Protein AF-A0A8J6IFK1-F1 (afdb_monomer)

Mean predicted aligned error: 2.28 Å

Nearest PDB structures (foldseek):
  1wd6-assembly1_B  TM=5.232E-01  e=2.832E-03  Escherichia coli
  6fxd-assembly1_B-2  TM=7.404E-01  e=8.484E-02  Pseudomonas fluorescens
  4oz5-assembly1_A  TM=7.144E-01  e=2.806E-01  Bacillus spizizenii ATCC 6633 = JCM 2499
  4fvc-assembly4_D  TM=5.842E-01  e=1.404E-01  Bacillus spizizenii str. W23
  4kia-assembly1_A  TM=6.931E-01  e=1.354E+00  Listeria monocytogenes EGD-e

Sequence (94 aa):
MYALLIEVNANDSHVEQARKALPEMAVPMAKEMGAVSGVWLAPGGTDRGISMTVFNSEQEARQAASQFTVGQPMGPVEGVTARIIEVREVLAQL

Foldseek 3Di:
DKKKKWKKQAAPVQVVVCVPFCVVWVVVVLVVLAFPDKDWDHCPHHRITMIMTHHPDLVSLVVVLVVADAQDDDGDTPPMGTHDIDMGDDPDDD

Structure (mmCIF, N/CA/C/O backbone):
data_AF-A0A8J6IFK1-F1
#
_entry.id   AF-A0A8J6IFK1-F1
#
loop_
_atom_site.group_PDB
_atom_site.id
_atom_site.type_symbol
_atom_site.label_atom_id
_atom_site.label_alt_id
_atom_site.label_comp_id
_atom_site.label_asym_id
_atom_site.label_entity_id
_atom_site.label_seq_id
_atom_site.pdbx_PDB_ins_code
_atom_site.Cartn_x
_atom_site.Cartn_y
_atom_site.Cartn_z
_atom_site.occupancy
_atom_site.B_iso_or_equiv
_atom_site.auth_seq_id
_atom_site.auth_comp_id
_atom_site.auth_asym_id
_atom_site.auth_atom_id
_atom_site.pdbx_PDB_model_num
ATOM 1 N N . MET A 1 1 ? -10.235 -2.517 13.076 1.00 96.62 1 MET A N 1
ATOM 2 C CA . MET A 1 1 ? -9.286 -1.930 12.105 1.00 96.62 1 MET A CA 1
ATOM 3 C C . MET A 1 1 ? -9.441 -2.653 10.784 1.00 96.62 1 MET A C 1
ATOM 5 O O . MET A 1 1 ? -9.805 -3.825 10.788 1.00 96.62 1 MET A O 1
ATOM 9 N N . TYR A 1 2 ? -9.181 -1.972 9.674 1.00 98.69 2 TYR A N 1
ATOM 10 C CA . TYR A 1 2 ? -9.299 -2.547 8.334 1.00 98.69 2 TYR A CA 1
ATOM 11 C C . TYR A 1 2 ? -8.069 -2.205 7.505 1.00 98.69 2 TYR A C 1
ATOM 13 O O . TYR A 1 2 ? -7.527 -1.111 7.620 1.00 98.69 2 TYR A O 1
ATOM 21 N N . ALA A 1 3 ? -7.624 -3.147 6.684 1.00 98.69 3 ALA A N 1
ATOM 22 C CA . ALA A 1 3 ? -6.487 -2.994 5.800 1.00 98.69 3 ALA A CA 1
ATOM 23 C C . ALA A 1 3 ? -6.948 -2.879 4.350 1.00 98.69 3 ALA A C 1
ATOM 25 O O . ALA A 1 3 ? -7.783 -3.660 3.895 1.00 98.69 3 ALA A O 1
ATOM 26 N N . LEU A 1 4 ? -6.353 -1.941 3.624 1.00 98.69 4 LEU A N 1
ATOM 27 C CA . LEU A 1 4 ? -6.341 -1.911 2.172 1.00 98.69 4 LEU A CA 1
ATOM 28 C C . LEU A 1 4 ? -5.103 -2.668 1.691 1.00 98.69 4 LEU A C 1
ATOM 30 O O . LEU A 1 4 ? -3.974 -2.229 1.907 1.00 98.69 4 LEU A O 1
ATOM 34 N N . LEU A 1 5 ? -5.323 -3.811 1.049 1.00 98.50 5 LEU A N 1
ATOM 35 C CA . LEU A 1 5 ? -4.300 -4.602 0.380 1.00 98.50 5 LEU A CA 1
ATOM 36 C C . LEU A 1 5 ? -4.315 -4.264 -1.110 1.00 98.50 5 LEU A C 1
ATOM 38 O O . LEU A 1 5 ? -5.344 -4.410 -1.771 1.00 98.50 5 LEU A O 1
ATOM 42 N N . ILE A 1 6 ? -3.164 -3.858 -1.639 1.00 98.25 6 ILE A N 1
ATOM 43 C CA . ILE A 1 6 ? -2.974 -3.659 -3.073 1.00 98.25 6 ILE A CA 1
ATOM 44 C C . ILE A 1 6 ? -1.817 -4.520 -3.557 1.00 98.25 6 ILE A C 1
ATOM 46 O O . ILE A 1 6 ? -0.723 -4.516 -2.989 1.00 98.25 6 ILE A O 1
ATOM 50 N N . GLU A 1 7 ? -2.075 -5.240 -4.638 1.00 97.94 7 GLU A N 1
ATOM 51 C CA . GLU A 1 7 ? -1.065 -5.926 -5.426 1.00 97.94 7 GLU A CA 1
ATOM 52 C C . GLU A 1 7 ? -0.827 -5.173 -6.729 1.00 97.94 7 GLU A C 1
ATOM 54 O O . GLU A 1 7 ? -1.784 -4.743 -7.374 1.00 97.94 7 GLU A O 1
ATOM 59 N N . VAL A 1 8 ? 0.430 -5.082 -7.155 1.00 97.62 8 VAL A N 1
ATOM 60 C CA . VAL A 1 8 ? 0.823 -4.462 -8.423 1.00 97.62 8 VAL A CA 1
ATOM 61 C C . VAL A 1 8 ? 1.733 -5.366 -9.257 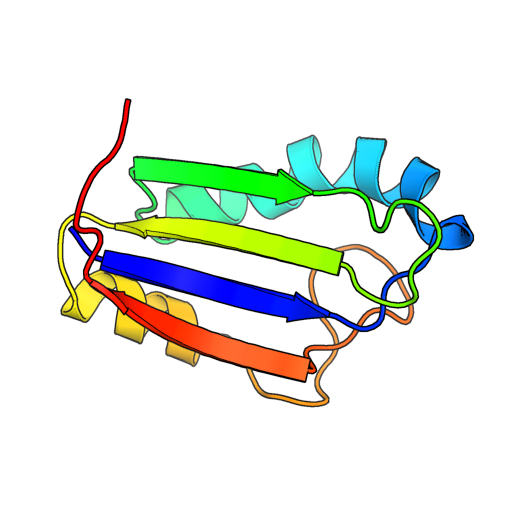1.00 97.62 8 VAL A C 1
ATOM 63 O O . VAL A 1 8 ? 2.401 -6.256 -8.726 1.00 97.62 8 VAL A O 1
ATOM 66 N N . ASN A 1 9 ? 1.803 -5.119 -10.567 1.00 97.31 9 ASN A N 1
ATOM 67 C CA . ASN A 1 9 ? 2.758 -5.764 -11.481 1.00 97.31 9 ASN A CA 1
ATOM 68 C C . ASN A 1 9 ? 4.172 -5.153 -11.374 1.00 97.31 9 ASN A C 1
ATOM 70 O O . ASN A 1 9 ? 4.686 -4.578 -12.325 1.00 97.31 9 ASN A O 1
ATOM 74 N N . ALA A 1 10 ? 4.813 -5.274 -10.216 1.00 96.62 10 ALA A N 1
ATOM 75 C CA . ALA A 1 10 ? 6.190 -4.820 -10.024 1.00 96.62 10 ALA A CA 1
ATOM 76 C C . ALA A 1 10 ? 7.144 -6.010 -9.905 1.00 96.62 10 ALA A C 1
ATOM 78 O O . ALA A 1 10 ? 6.805 -7.012 -9.291 1.00 96.62 10 ALA A O 1
ATOM 79 N N . ASN A 1 11 ? 8.350 -5.866 -10.439 1.00 96.50 11 ASN A N 1
ATOM 80 C CA . ASN A 1 11 ? 9.449 -6.826 -10.310 1.00 96.50 11 ASN A CA 1
ATOM 81 C C . ASN A 1 11 ? 10.731 -6.119 -9.837 1.00 96.50 11 ASN A C 1
ATOM 83 O O . ASN A 1 11 ? 10.729 -4.907 -9.595 1.00 96.50 11 ASN A O 1
ATOM 87 N N . ASP A 1 12 ? 11.830 -6.860 -9.718 1.00 95.94 12 ASP A N 1
ATOM 88 C CA . ASP A 1 12 ? 13.065 -6.354 -9.111 1.00 95.94 12 ASP A CA 1
ATOM 89 C C . ASP A 1 12 ? 13.688 -5.151 -9.846 1.00 95.94 12 ASP A C 1
ATOM 91 O O . ASP A 1 12 ? 14.352 -4.336 -9.203 1.00 95.94 12 ASP A O 1
ATOM 95 N N . SER A 1 13 ? 13.419 -4.945 -11.146 1.00 95.81 13 SER A N 1
ATOM 96 C CA . SER A 1 13 ? 13.922 -3.757 -11.860 1.00 95.81 13 SER A CA 1
ATOM 97 C C . SER A 1 13 ? 13.307 -2.444 -11.366 1.00 95.81 13 SER A C 1
ATOM 99 O O . SER A 1 13 ? 13.862 -1.378 -11.615 1.00 95.81 13 SER A O 1
ATOM 101 N N . HIS A 1 14 ? 12.183 -2.502 -10.649 1.00 96.12 14 HIS A N 1
ATOM 102 C CA . HIS A 1 14 ? 11.497 -1.331 -10.101 1.00 96.12 14 HIS A CA 1
ATOM 103 C C . HIS A 1 14 ? 11.971 -0.960 -8.686 1.00 96.12 14 HIS A C 1
ATOM 105 O O . HIS A 1 14 ? 11.617 0.104 -8.175 1.00 96.12 14 HIS A O 1
ATOM 111 N N . VAL A 1 15 ? 12.752 -1.823 -8.023 1.00 95.50 15 VAL A N 1
ATOM 112 C CA . VAL A 1 15 ? 13.047 -1.707 -6.584 1.00 95.50 15 VAL A CA 1
ATOM 113 C C . VAL A 1 15 ? 13.816 -0.435 -6.251 1.00 95.50 15 VAL A C 1
ATOM 115 O O . VAL A 1 15 ? 13.465 0.239 -5.286 1.00 95.50 15 VAL A O 1
ATOM 118 N N . GLU A 1 16 ? 14.819 -0.062 -7.043 1.00 95.50 16 GLU A N 1
ATOM 119 C CA . GLU A 1 16 ? 15.621 1.133 -6.753 1.00 95.50 16 GLU A CA 1
ATOM 120 C C . GLU A 1 16 ? 14.801 2.423 -6.873 1.00 95.50 16 GLU A C 1
ATOM 122 O O . GLU A 1 16 ? 14.887 3.299 -6.010 1.00 95.50 16 GLU A O 1
ATOM 127 N N . GLN A 1 17 ? 13.914 2.515 -7.870 1.00 95.50 17 GLN A N 1
ATOM 128 C CA . GLN A 1 17 ? 12.971 3.632 -7.961 1.00 95.50 17 GLN A CA 1
ATOM 129 C C . GLN A 1 17 ? 11.984 3.617 -6.787 1.00 95.50 17 GLN A C 1
ATOM 131 O O . GLN A 1 17 ? 11.732 4.657 -6.179 1.00 95.50 17 GLN A O 1
ATOM 136 N N . ALA A 1 18 ? 11.463 2.442 -6.424 1.00 96.06 18 ALA A N 1
ATOM 137 C CA . ALA A 1 18 ? 10.527 2.283 -5.318 1.00 96.06 18 ALA A CA 1
ATOM 138 C C . ALA A 1 18 ? 11.146 2.672 -3.962 1.00 96.06 18 ALA A C 1
ATOM 140 O O . ALA A 1 18 ? 10.487 3.343 -3.168 1.00 96.06 18 ALA A O 1
ATOM 141 N N . ARG A 1 19 ? 12.420 2.330 -3.709 1.00 96.06 19 ARG A N 1
ATOM 142 C CA . ARG A 1 19 ? 13.149 2.713 -2.483 1.00 96.06 19 ARG A CA 1
ATOM 143 C C . ARG A 1 19 ? 13.184 4.222 -2.275 1.00 96.06 19 ARG A C 1
ATOM 145 O O . ARG A 1 19 ? 13.123 4.667 -1.134 1.00 96.06 19 ARG A O 1
ATOM 152 N N . LYS A 1 20 ? 13.277 4.991 -3.360 1.00 95.56 20 LYS A N 1
ATOM 153 C CA . LYS A 1 20 ? 13.263 6.453 -3.312 1.00 95.56 20 LYS A CA 1
ATOM 154 C C . LYS A 1 20 ? 11.841 7.010 -3.252 1.00 95.56 20 LYS A C 1
ATOM 156 O O . LYS A 1 20 ? 11.517 7.808 -2.381 1.00 95.56 20 LYS A O 1
ATOM 161 N N . ALA A 1 21 ? 10.987 6.581 -4.174 1.00 95.56 21 ALA A N 1
ATOM 162 C CA . ALA A 1 21 ? 9.712 7.240 -4.413 1.00 95.56 21 ALA A CA 1
ATOM 163 C C . ALA A 1 21 ? 8.625 6.864 -3.390 1.00 95.56 21 ALA A C 1
ATOM 165 O O . ALA A 1 21 ? 7.758 7.683 -3.086 1.00 95.56 21 ALA A O 1
ATOM 166 N N . LEU A 1 22 ? 8.649 5.649 -2.824 1.00 96.69 22 LEU A N 1
ATOM 167 C CA . LEU A 1 22 ? 7.633 5.241 -1.847 1.00 96.69 22 LEU A CA 1
ATOM 168 C C . LEU A 1 22 ? 7.703 6.064 -0.547 1.00 96.69 22 LEU A C 1
ATOM 170 O O . LEU A 1 22 ? 6.653 6.566 -0.140 1.00 96.69 22 LEU A O 1
ATOM 174 N N . PRO A 1 23 ? 8.878 6.278 0.086 1.00 97.12 23 PRO A N 1
ATOM 175 C CA . PRO A 1 23 ? 8.971 7.150 1.258 1.00 97.12 23 PRO A CA 1
ATOM 176 C C . PRO A 1 23 ? 8.604 8.611 0.972 1.00 97.12 23 PRO A C 1
ATOM 178 O O . PRO A 1 23 ? 7.997 9.255 1.824 1.00 97.12 23 PRO A O 1
ATOM 181 N N . GLU A 1 24 ? 8.962 9.127 -0.208 1.00 96.94 24 GLU A N 1
ATOM 182 C CA . GLU A 1 24 ? 8.767 10.537 -0.579 1.00 96.94 24 GLU A CA 1
ATOM 183 C C . GLU A 1 24 ? 7.325 10.858 -1.003 1.00 96.94 24 GLU A C 1
ATOM 185 O O . GLU A 1 24 ? 6.871 11.980 -0.795 1.00 96.94 24 GLU A O 1
ATOM 190 N N . MET A 1 25 ? 6.598 9.898 -1.587 1.00 95.69 25 MET A N 1
ATOM 191 C CA . MET A 1 25 ? 5.289 10.156 -2.208 1.00 95.69 25 MET A CA 1
ATOM 192 C C . MET A 1 25 ? 4.175 9.237 -1.697 1.00 95.69 25 MET A C 1
ATOM 194 O O . MET A 1 25 ? 3.113 9.715 -1.301 1.00 95.69 25 MET A O 1
ATOM 198 N N . ALA A 1 26 ? 4.395 7.918 -1.668 1.00 95.62 26 ALA A N 1
ATOM 199 C CA . ALA A 1 26 ? 3.335 6.970 -1.311 1.00 95.62 26 ALA A CA 1
ATOM 200 C C . ALA A 1 26 ? 3.005 6.988 0.190 1.00 95.62 26 ALA A C 1
ATOM 202 O O . ALA A 1 26 ? 1.833 6.944 0.562 1.00 95.62 26 ALA A O 1
ATOM 203 N N . VAL A 1 27 ? 4.022 7.081 1.054 1.00 97.06 27 VAL A N 1
ATOM 204 C CA . VAL A 1 27 ? 3.833 7.132 2.512 1.00 97.06 27 VAL A CA 1
ATOM 205 C C . VAL A 1 27 ? 3.073 8.398 2.947 1.00 97.06 27 VAL A C 1
ATOM 207 O O . VAL A 1 27 ? 2.114 8.252 3.708 1.00 97.06 27 VAL A O 1
ATOM 210 N N . PRO A 1 28 ? 3.421 9.622 2.491 1.00 97.38 28 PRO A N 1
ATOM 211 C CA . PRO A 1 28 ? 2.627 10.818 2.783 1.00 97.38 28 PRO A CA 1
ATOM 212 C C . PRO A 1 28 ? 1.182 10.712 2.293 1.00 97.38 28 PRO A C 1
ATOM 214 O O . PRO A 1 28 ? 0.267 10.932 3.081 1.00 97.38 28 PRO A O 1
ATOM 217 N N . MET A 1 29 ? 0.966 10.272 1.050 1.00 95.94 29 MET A N 1
ATOM 218 C CA . MET A 1 29 ? -0.379 10.102 0.490 1.00 95.94 29 MET A CA 1
ATOM 219 C C . MET A 1 29 ? -1.222 9.116 1.314 1.00 95.94 29 MET A C 1
ATOM 221 O O . MET A 1 29 ? -2.392 9.368 1.589 1.00 95.94 29 MET A O 1
ATOM 225 N N . ALA A 1 30 ? -0.636 8.003 1.770 1.00 97.25 30 ALA A N 1
ATOM 226 C CA . ALA A 1 30 ? -1.330 7.062 2.651 1.00 97.25 30 ALA A CA 1
ATOM 227 C C . ALA A 1 30 ? -1.754 7.709 3.980 1.00 97.25 30 ALA A C 1
ATOM 229 O O . ALA A 1 30 ? -2.870 7.476 4.442 1.00 97.25 30 ALA A O 1
ATOM 230 N N . LYS A 1 31 ? -0.896 8.550 4.573 1.00 98.06 31 LYS A N 1
ATOM 231 C CA . LYS A 1 31 ? -1.226 9.302 5.794 1.00 98.06 31 LYS A CA 1
ATOM 232 C C . LYS A 1 31 ? -2.343 10.317 5.557 1.00 98.06 31 LYS A C 1
ATOM 234 O O . LYS A 1 31 ? -3.235 10.417 6.390 1.00 98.06 31 LYS A O 1
ATOM 239 N N . GLU A 1 32 ? -2.322 11.031 4.433 1.00 97.38 32 GLU A N 1
ATOM 240 C CA . GLU A 1 32 ? -3.380 11.979 4.046 1.00 97.38 32 GLU A CA 1
ATOM 241 C C . GLU A 1 32 ? -4.733 11.286 3.851 1.00 97.38 32 GLU A C 1
ATOM 243 O O . GLU A 1 32 ? -5.767 11.835 4.224 1.00 97.38 32 GLU A O 1
ATOM 248 N N . MET A 1 33 ? -4.728 10.046 3.351 1.00 96.56 33 MET A N 1
ATOM 249 C CA . MET A 1 33 ? -5.925 9.201 3.281 1.00 96.56 33 MET A CA 1
ATOM 250 C C . MET A 1 33 ? -6.392 8.676 4.653 1.00 96.56 33 MET A C 1
ATOM 252 O O . MET A 1 33 ? -7.440 8.041 4.726 1.00 96.56 33 MET A O 1
ATOM 256 N N . GLY A 1 34 ? -5.640 8.912 5.735 1.00 97.81 34 GLY A N 1
ATOM 257 C CA . GLY A 1 34 ? -5.988 8.493 7.096 1.00 97.81 34 GLY A CA 1
ATOM 258 C C . GLY A 1 34 ? -5.392 7.154 7.537 1.00 97.81 34 GLY A C 1
ATOM 259 O O . GLY A 1 34 ? -5.839 6.594 8.538 1.00 97.81 34 GLY A O 1
ATOM 260 N N . ALA A 1 35 ? -4.393 6.617 6.827 1.00 98.25 35 ALA A N 1
ATOM 261 C CA . ALA A 1 35 ? -3.753 5.372 7.239 1.00 98.25 35 ALA A CA 1
ATOM 262 C C . ALA A 1 35 ? -2.979 5.548 8.560 1.00 98.25 35 ALA A C 1
ATOM 264 O O . ALA A 1 35 ? -2.142 6.442 8.697 1.00 98.25 35 ALA A O 1
ATOM 265 N N . VAL A 1 36 ? -3.213 4.644 9.512 1.00 98.06 36 VAL A N 1
ATOM 266 C CA . VAL A 1 36 ? -2.522 4.588 10.813 1.00 98.06 36 VAL A CA 1
ATOM 267 C C . VAL A 1 36 ? -1.254 3.735 10.777 1.00 98.06 36 VAL A C 1
ATOM 269 O O . VAL A 1 36 ? -0.390 3.858 11.641 1.00 98.06 36 VAL A O 1
ATOM 272 N N . SER A 1 37 ? -1.121 2.870 9.771 1.00 97.88 37 SER A N 1
ATOM 273 C CA . SER A 1 37 ? 0.071 2.060 9.518 1.00 97.88 37 SER A CA 1
ATOM 274 C C . SER A 1 37 ? 0.151 1.692 8.039 1.00 97.88 37 SER A C 1
ATOM 276 O O . SER A 1 37 ? -0.858 1.711 7.332 1.00 97.88 37 SER A O 1
ATOM 278 N N . GLY A 1 38 ? 1.343 1.351 7.557 1.00 97.50 38 GLY A N 1
ATOM 279 C CA . GLY A 1 38 ? 1.527 0.915 6.183 1.00 97.50 38 GLY A CA 1
ATOM 280 C C . GLY A 1 38 ? 2.854 0.210 5.960 1.00 97.50 38 GLY A C 1
ATOM 281 O O . GLY A 1 38 ? 3.876 0.603 6.522 1.00 97.50 38 GLY A O 1
ATOM 282 N N . VAL A 1 39 ? 2.833 -0.820 5.120 1.00 97.75 39 VAL A N 1
ATOM 283 C CA . VAL A 1 39 ? 4.023 -1.542 4.669 1.00 97.75 39 VAL A CA 1
ATOM 284 C C . VAL A 1 39 ? 3.986 -1.722 3.158 1.00 97.75 39 VAL A C 1
ATOM 286 O O . VAL A 1 39 ? 2.942 -2.012 2.573 1.00 97.75 39 VAL A O 1
ATOM 289 N N . TRP A 1 40 ? 5.150 -1.569 2.535 1.00 97.56 40 TRP A N 1
ATOM 290 C CA . TRP A 1 40 ? 5.379 -1.807 1.115 1.00 97.56 40 TRP A CA 1
ATOM 291 C C . TRP A 1 40 ? 6.522 -2.803 0.993 1.00 97.56 40 TRP A C 1
ATOM 293 O O . TRP A 1 40 ? 7.583 -2.610 1.588 1.00 97.56 40 TRP A O 1
ATOM 303 N N . LEU A 1 41 ? 6.289 -3.884 0.261 1.00 97.00 41 LEU A N 1
ATOM 304 C CA . LEU A 1 41 ? 7.210 -5.007 0.167 1.00 97.00 41 LEU A CA 1
ATO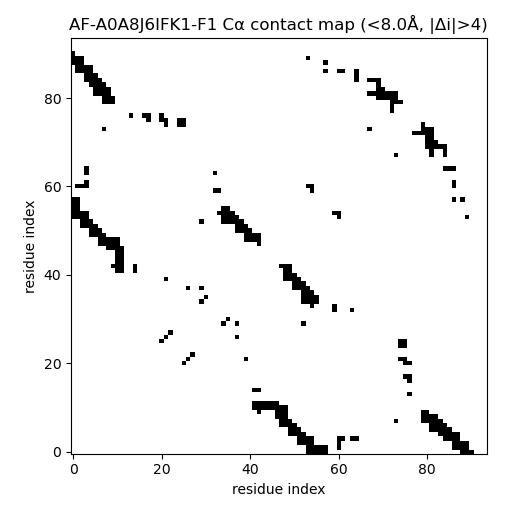M 305 C C . LEU A 1 41 ? 7.861 -5.028 -1.214 1.00 97.00 41 LEU A C 1
ATOM 307 O O . LEU A 1 41 ? 7.191 -4.840 -2.232 1.00 97.00 41 LEU A O 1
ATOM 311 N N . ALA A 1 42 ? 9.172 -5.271 -1.239 1.00 95.12 42 ALA A N 1
ATOM 312 C CA . ALA A 1 42 ? 9.885 -5.515 -2.485 1.00 95.12 42 ALA A CA 1
ATOM 313 C C . ALA A 1 42 ? 9.394 -6.828 -3.135 1.00 95.12 42 ALA A C 1
ATOM 315 O O . ALA A 1 42 ? 9.021 -7.749 -2.402 1.00 95.12 42 ALA A O 1
ATOM 316 N N . PRO A 1 43 ? 9.430 -6.952 -4.475 1.00 94.75 43 PRO A N 1
ATOM 317 C CA . PRO A 1 43 ? 8.924 -8.140 -5.166 1.00 94.75 43 PRO A CA 1
ATOM 318 C C . PRO A 1 43 ? 9.697 -9.431 -4.876 1.00 94.75 43 PRO A C 1
ATOM 320 O O . PRO A 1 43 ? 9.113 -10.513 -4.923 1.00 94.75 43 PRO A O 1
ATOM 323 N N . GLY A 1 44 ? 10.990 -9.334 -4.550 1.00 93.19 44 GLY A N 1
ATOM 324 C CA . GLY A 1 44 ? 11.780 -10.455 -4.035 1.00 93.19 44 GLY A CA 1
ATOM 325 C C . GLY A 1 44 ? 11.928 -11.604 -5.034 1.00 93.19 44 GLY A C 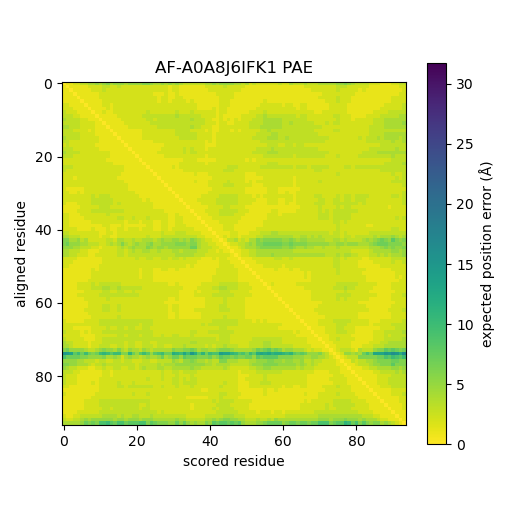1
ATOM 326 O O . GLY A 1 44 ? 11.751 -12.761 -4.657 1.00 93.19 44 GLY A O 1
ATOM 327 N N . GLY A 1 45 ? 12.202 -11.290 -6.303 1.00 91.88 45 GLY A N 1
ATOM 328 C CA . GLY A 1 45 ? 12.300 -12.280 -7.382 1.00 91.88 45 GLY A CA 1
ATOM 329 C C . GLY A 1 45 ? 10.955 -12.723 -7.966 1.00 91.88 45 GLY A C 1
ATOM 330 O O . GLY A 1 45 ? 10.911 -13.663 -8.757 1.00 91.88 45 GLY A O 1
ATOM 331 N N . THR A 1 46 ? 9.858 -12.064 -7.589 1.00 93.44 46 THR A N 1
ATOM 332 C CA . THR A 1 46 ? 8.535 -12.264 -8.195 1.00 93.44 46 THR A CA 1
ATOM 333 C C . THR A 1 46 ? 8.147 -11.070 -9.065 1.00 93.44 46 THR A C 1
ATOM 335 O O . THR A 1 46 ? 8.690 -9.978 -8.913 1.00 93.44 46 THR A O 1
ATOM 338 N N . ASP A 1 47 ? 7.156 -11.242 -9.939 1.00 94.44 47 ASP A N 1
ATOM 339 C CA . ASP A 1 47 ? 6.542 -10.133 -10.684 1.00 94.44 47 ASP A CA 1
ATOM 340 C C . ASP A 1 47 ? 5.384 -9.490 -9.906 1.00 94.44 47 ASP A C 1
ATOM 342 O O . ASP A 1 47 ? 4.366 -9.110 -10.495 1.00 94.44 47 ASP A O 1
ATOM 346 N N . ARG A 1 48 ? 5.483 -9.438 -8.573 1.00 94.69 48 ARG A N 1
ATOM 347 C CA . ARG A 1 48 ? 4.435 -8.948 -7.680 1.00 94.69 48 ARG A CA 1
ATOM 348 C C . ARG A 1 48 ? 4.982 -7.959 -6.650 1.00 94.69 48 ARG A C 1
ATOM 350 O O . ARG A 1 48 ? 5.734 -8.339 -5.763 1.00 94.69 48 ARG A O 1
ATOM 357 N N . GLY A 1 49 ? 4.490 -6.721 -6.676 1.00 95.88 49 GLY A N 1
ATOM 358 C CA . GLY A 1 49 ? 4.630 -5.783 -5.556 1.00 95.88 49 GLY A CA 1
ATOM 359 C C . GLY A 1 49 ? 3.411 -5.844 -4.638 1.00 95.88 49 GLY A C 1
ATOM 360 O O . GLY A 1 49 ? 2.289 -5.997 -5.122 1.00 95.88 49 GLY A O 1
ATOM 361 N N . ILE A 1 50 ? 3.612 -5.715 -3.324 1.00 97.00 50 ILE A N 1
ATOM 362 C CA . ILE A 1 50 ? 2.524 -5.719 -2.334 1.00 97.00 50 ILE A CA 1
ATOM 363 C C . ILE A 1 50 ? 2.626 -4.472 -1.463 1.00 97.00 50 ILE A C 1
ATOM 365 O O . ILE A 1 50 ? 3.689 -4.171 -0.919 1.00 97.00 50 ILE A O 1
ATOM 369 N N . SER A 1 51 ? 1.501 -3.790 -1.278 1.00 97.38 51 SER A N 1
ATOM 370 C CA . SER A 1 51 ? 1.338 -2.767 -0.249 1.00 97.38 51 SER A CA 1
ATOM 371 C C . SER A 1 51 ? 0.120 -3.056 0.611 1.00 97.38 51 SER A C 1
ATOM 373 O O . SER A 1 51 ? -0.923 -3.456 0.094 1.00 97.38 51 SER A O 1
ATOM 375 N N . MET A 1 52 ? 0.242 -2.811 1.909 1.00 98.31 52 MET A N 1
ATOM 376 C CA . MET A 1 52 ? -0.859 -2.907 2.856 1.00 98.31 52 MET A CA 1
ATOM 377 C C . MET A 1 52 ? -0.877 -1.653 3.720 1.00 98.31 52 MET A C 1
ATOM 379 O O . MET A 1 52 ? 0.113 -1.365 4.387 1.00 98.31 52 MET A O 1
ATOM 383 N N . THR A 1 53 ? -1.988 -0.923 3.719 1.00 98.56 53 THR A N 1
ATOM 384 C CA . THR A 1 53 ? -2.219 0.229 4.602 1.00 98.56 53 THR A CA 1
ATOM 385 C C . THR A 1 53 ? -3.391 -0.054 5.529 1.00 98.56 53 THR A C 1
ATOM 387 O O . THR A 1 53 ? -4.362 -0.685 5.127 1.00 98.56 53 THR A O 1
ATOM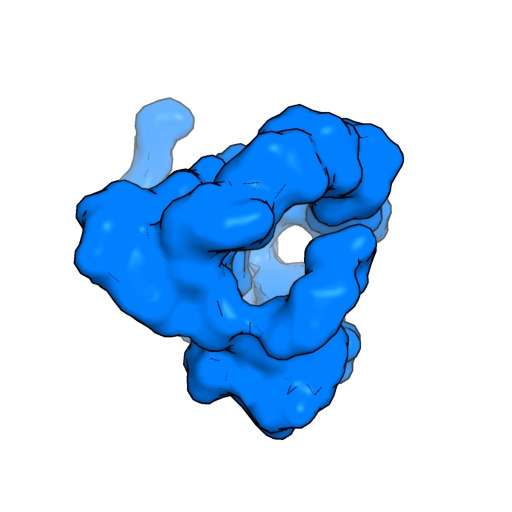 390 N N . VAL A 1 54 ? -3.291 0.365 6.787 1.00 98.69 54 VAL A N 1
ATOM 391 C CA . VAL A 1 54 ? -4.277 0.078 7.839 1.00 98.69 54 VAL A CA 1
ATOM 392 C C . VAL A 1 54 ? -4.999 1.359 8.229 1.00 98.69 54 VAL A C 1
ATOM 394 O O . VAL A 1 54 ? -4.364 2.397 8.384 1.00 98.69 54 VAL A O 1
ATOM 397 N N . PHE A 1 55 ? -6.308 1.263 8.430 1.00 98.75 55 PHE A N 1
ATOM 398 C CA . PHE A 1 55 ? -7.218 2.337 8.818 1.00 98.75 55 PHE A CA 1
ATOM 399 C C . PHE A 1 55 ? -8.005 1.944 10.074 1.00 98.75 55 PHE A C 1
ATOM 401 O O . PHE A 1 55 ? -8.136 0.756 10.410 1.00 98.75 55 PHE A O 1
ATOM 408 N N . ASN A 1 56 ? -8.560 2.937 10.772 1.00 98.31 56 ASN A N 1
ATOM 409 C CA . ASN A 1 56 ? -9.308 2.694 12.004 1.00 98.31 56 ASN A CA 1
ATOM 410 C C . ASN A 1 56 ? -10.663 2.041 11.712 1.00 98.31 56 ASN A C 1
ATOM 412 O O . ASN A 1 56 ? -11.090 1.158 12.464 1.00 98.31 56 ASN A O 1
ATOM 416 N N . SER A 1 57 ? -11.301 2.406 10.596 1.00 98.38 57 SER A N 1
ATOM 417 C CA . SER A 1 57 ? -12.611 1.887 10.188 1.00 98.38 57 SER A CA 1
ATOM 418 C C . SER A 1 57 ? -12.628 1.271 8.784 1.00 98.38 57 SER A C 1
ATOM 420 O O . SER A 1 57 ? -11.778 1.550 7.939 1.00 98.38 57 SER A O 1
ATOM 422 N N . GLU A 1 58 ? -13.634 0.433 8.517 1.00 98.62 58 GLU A N 1
ATOM 423 C CA . GLU A 1 58 ? -13.875 -0.125 7.179 1.00 98.62 58 GLU A CA 1
ATOM 424 C C . GLU A 1 58 ? -14.214 0.971 6.167 1.00 98.62 58 GLU A C 1
ATOM 426 O O . GLU A 1 58 ? -13.781 0.917 5.018 1.00 98.62 58 GLU A O 1
ATOM 431 N N . GLN A 1 59 ? -14.976 1.978 6.602 1.00 98.50 59 GLN A N 1
ATOM 432 C CA . GLN A 1 59 ? -15.391 3.095 5.765 1.00 98.50 59 GLN A CA 1
ATOM 433 C C . GLN A 1 59 ? -14.184 3.885 5.247 1.00 98.50 59 GLN A C 1
ATOM 435 O O . GLN A 1 59 ? -14.112 4.142 4.048 1.00 98.50 59 GLN A O 1
ATOM 440 N N . GLU A 1 60 ? -13.225 4.211 6.118 1.00 98.44 60 GLU A N 1
ATOM 441 C CA . GLU A 1 60 ? -11.966 4.867 5.736 1.00 98.44 60 GLU A CA 1
ATOM 442 C C . GLU A 1 60 ? -11.184 4.018 4.724 1.00 98.44 60 GLU A C 1
ATOM 444 O O . GLU A 1 60 ? -10.796 4.512 3.665 1.00 98.44 60 GLU A O 1
ATOM 449 N N . ALA A 1 61 ? -11.0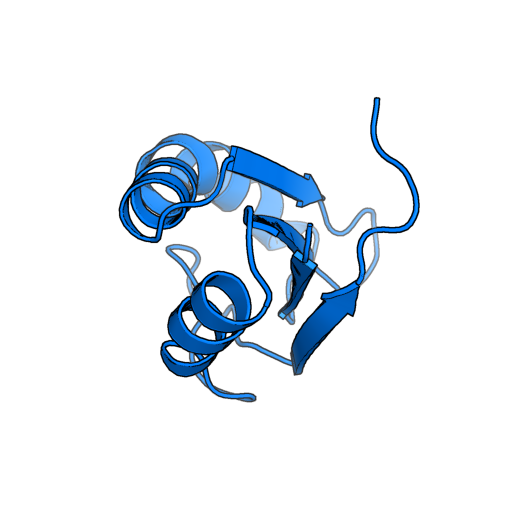27 2.716 4.995 1.00 98.69 61 ALA A N 1
ATOM 450 C CA . ALA A 1 61 ? -10.318 1.810 4.093 1.00 98.69 61 ALA A CA 1
ATOM 451 C C . ALA A 1 61 ? -11.000 1.705 2.718 1.00 98.69 61 ALA A C 1
ATOM 453 O O . ALA A 1 61 ? -10.325 1.712 1.689 1.00 98.69 61 ALA A O 1
ATOM 454 N N . ARG A 1 62 ? -12.339 1.647 2.672 1.00 98.56 62 ARG A N 1
ATOM 455 C CA . ARG A 1 62 ? -13.116 1.627 1.419 1.00 98.56 62 ARG A CA 1
ATOM 456 C C . ARG A 1 62 ? -13.042 2.950 0.667 1.00 98.56 62 ARG A C 1
ATOM 458 O O . ARG A 1 62 ? -12.952 2.937 -0.559 1.00 98.56 62 ARG A O 1
ATOM 465 N N . GLN A 1 63 ? -13.048 4.075 1.374 1.00 98.44 63 GLN A N 1
ATOM 466 C CA . GLN A 1 63 ? -12.865 5.387 0.765 1.00 98.44 63 GLN A CA 1
ATOM 467 C C . GLN A 1 63 ? -11.475 5.508 0.131 1.00 98.44 63 GLN A C 1
ATOM 469 O O . GLN A 1 63 ? -11.373 5.933 -1.019 1.00 98.44 63 GLN A O 1
ATOM 474 N N . ALA A 1 64 ? -10.424 5.062 0.822 1.00 98.12 64 ALA A N 1
ATOM 475 C CA . ALA A 1 64 ? -9.080 5.002 0.258 1.00 98.12 64 ALA A CA 1
ATOM 476 C C . ALA A 1 64 ? -9.018 4.049 -0.949 1.00 98.12 64 ALA A C 1
ATOM 478 O O . ALA A 1 64 ? -8.488 4.410 -1.995 1.00 98.12 64 ALA A O 1
ATOM 479 N N . ALA A 1 65 ? -9.630 2.864 -0.850 1.00 98.25 65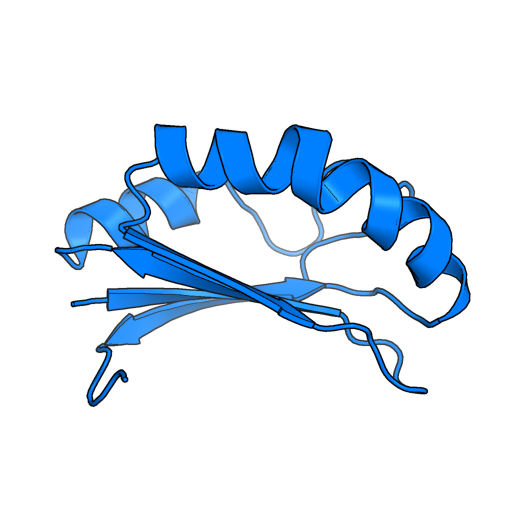 ALA A N 1
ATOM 480 C CA . ALA A 1 65 ? -9.674 1.889 -1.942 1.00 98.25 65 ALA A CA 1
ATOM 481 C C . ALA A 1 65 ? -10.342 2.442 -3.212 1.00 98.25 65 ALA A C 1
ATOM 483 O O . ALA A 1 65 ? -9.922 2.109 -4.317 1.00 98.25 65 ALA A O 1
ATOM 484 N N . SER A 1 66 ? -11.349 3.312 -3.061 1.00 97.38 66 SER A N 1
ATOM 485 C CA . SER A 1 66 ? -12.079 3.918 -4.183 1.00 97.38 66 SER A CA 1
ATOM 486 C C . SER A 1 66 ? -11.229 4.844 -5.063 1.00 97.38 66 SER A C 1
ATOM 488 O O . SER A 1 66 ? -11.642 5.168 -6.173 1.00 97.38 66 SER A O 1
ATOM 490 N N . GLN A 1 67 ? -10.039 5.238 -4.597 1.00 95.31 67 GLN A N 1
ATOM 491 C CA . GLN A 1 67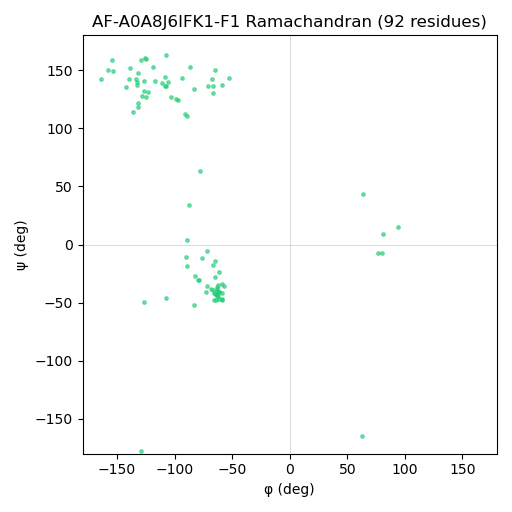 ? -9.076 6.023 -5.377 1.00 95.31 67 GLN A CA 1
ATOM 492 C C . GLN A 1 67 ? -8.326 5.179 -6.417 1.00 95.31 67 GLN A C 1
ATOM 494 O O . GLN A 1 67 ? -7.636 5.724 -7.276 1.00 95.31 67 GLN A O 1
ATOM 499 N N . PHE A 1 68 ? -8.434 3.852 -6.340 1.00 96.12 68 PHE A N 1
ATOM 500 C CA . PHE A 1 68 ? -7.661 2.929 -7.159 1.00 96.12 68 PHE A CA 1
ATOM 501 C C . PHE A 1 68 ? -8.573 2.074 -8.032 1.00 96.12 68 PHE A C 1
ATOM 503 O O . PHE A 1 68 ? -9.730 1.802 -7.714 1.00 96.12 68 PHE A O 1
ATOM 510 N N . T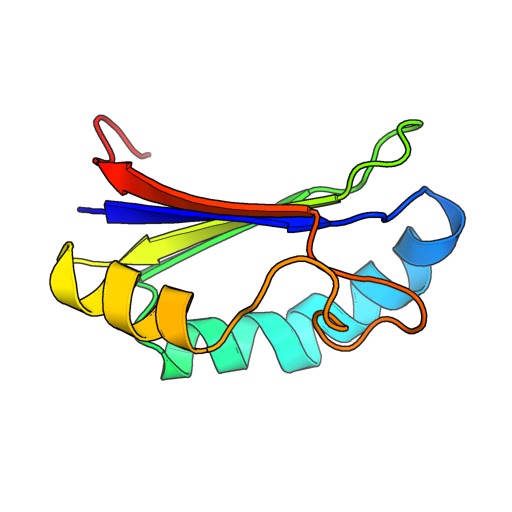HR A 1 69 ? -8.051 1.627 -9.169 1.00 97.56 69 THR A N 1
ATOM 511 C CA . THR A 1 69 ? -8.777 0.758 -10.099 1.00 97.56 69 THR A CA 1
ATOM 512 C C . THR A 1 69 ? -7.818 -0.267 -10.686 1.00 97.56 69 THR A C 1
ATOM 514 O O . THR A 1 69 ? -6.699 0.068 -11.067 1.00 97.56 69 THR A O 1
ATOM 517 N N . VAL A 1 70 ? -8.248 -1.528 -10.757 1.00 97.75 70 VAL A N 1
ATOM 518 C CA . VAL A 1 70 ? -7.445 -2.614 -11.338 1.00 97.75 70 VAL A CA 1
ATOM 519 C C . VAL A 1 70 ? -7.096 -2.290 -12.794 1.00 97.75 70 VAL A C 1
ATOM 521 O O . VAL A 1 70 ? -7.925 -1.792 -13.553 1.00 97.75 70 VAL A O 1
ATOM 524 N N . GLY A 1 71 ? -5.849 -2.557 -13.175 1.00 96.69 71 GLY A N 1
ATOM 525 C CA . GLY A 1 71 ? -5.289 -2.266 -14.492 1.00 96.69 71 GLY A CA 1
ATOM 526 C C . GLY A 1 71 ? -4.862 -0.811 -14.698 1.00 96.69 71 GLY A C 1
ATOM 527 O O . GLY A 1 71 ? -4.250 -0.517 -15.721 1.00 96.69 71 GLY A O 1
ATOM 528 N N . GLN A 1 72 ? -5.148 0.097 -13.758 1.00 96.81 72 GLN A N 1
ATOM 529 C CA . GLN A 1 72 ? -4.685 1.483 -13.841 1.00 96.81 72 GLN A CA 1
ATOM 530 C C . GLN A 1 72 ? -3.283 1.652 -13.246 1.00 96.81 72 GLN A C 1
ATOM 532 O O . GLN A 1 72 ? -2.904 0.874 -12.360 1.00 96.81 72 GLN A O 1
ATOM 537 N N . PRO A 1 73 ? -2.515 2.657 -13.713 1.00 95.00 73 PRO A N 1
ATOM 538 C CA . PRO A 1 73 ? -1.222 3.007 -13.139 1.00 95.00 73 PRO A CA 1
ATOM 539 C C . PRO A 1 73 ? -1.290 3.228 -11.627 1.00 95.00 73 PRO A C 1
ATOM 541 O O . PRO A 1 73 ? -2.263 3.774 -11.109 1.00 95.00 73 PRO A O 1
ATOM 544 N N . MET A 1 74 ? -0.242 2.805 -10.925 1.00 91.88 74 MET A N 1
ATOM 545 C CA . MET A 1 74 ? -0.169 2.825 -9.470 1.00 91.88 74 MET A CA 1
ATOM 546 C C . MET A 1 74 ? 1.099 3.501 -8.976 1.00 91.88 74 MET A C 1
ATOM 548 O O . MET A 1 74 ? 2.212 3.082 -9.287 1.00 91.88 74 MET A O 1
ATOM 552 N N . GLY A 1 75 ? 0.907 4.465 -8.077 1.00 81.06 75 GLY A N 1
ATOM 553 C CA . GLY A 1 75 ? 1.999 5.097 -7.353 1.00 81.06 75 GLY A CA 1
ATOM 554 C C . GLY A 1 75 ? 2.983 5.845 -8.263 1.00 81.06 75 GLY A C 1
ATOM 555 O O . GLY A 1 75 ? 2.678 6.154 -9.411 1.00 81.06 75 GLY A O 1
ATOM 556 N N . PRO A 1 76 ? 4.166 6.180 -7.733 1.00 83.06 76 PRO A N 1
ATOM 557 C CA . PRO A 1 76 ? 5.132 7.039 -8.418 1.00 83.06 76 PRO A CA 1
ATOM 558 C C . PRO A 1 76 ? 6.121 6.283 -9.323 1.00 83.06 76 PRO A C 1
ATOM 560 O O . PRO A 1 76 ? 7.066 6.881 -9.834 1.00 83.06 76 PRO A O 1
ATOM 563 N N . VAL A 1 77 ? 5.962 4.965 -9.468 1.00 89.38 77 VAL A N 1
ATOM 564 C CA . VAL A 1 77 ? 6.872 4.104 -10.232 1.00 89.38 77 VAL A CA 1
ATOM 565 C C . VAL A 1 77 ? 6.265 3.862 -11.610 1.00 89.38 77 VAL A C 1
ATOM 567 O O . VAL A 1 77 ? 5.124 3.418 -11.724 1.00 89.38 77 VAL A O 1
ATOM 570 N N . GLU A 1 78 ? 7.020 4.166 -12.661 1.00 91.19 78 GLU A N 1
ATOM 571 C CA . GLU A 1 78 ? 6.529 4.064 -14.036 1.00 91.19 78 GLU A CA 1
ATOM 572 C C . GLU A 1 78 ? 6.276 2.599 -14.431 1.00 91.19 78 GLU A C 1
ATOM 574 O O . GLU A 1 78 ? 7.005 1.699 -14.020 1.00 91.19 78 GLU A O 1
ATOM 579 N N . GLY A 1 79 ? 5.220 2.348 -15.211 1.00 93.56 79 GLY A N 1
ATOM 580 C CA . GLY A 1 79 ? 4.866 1.006 -15.700 1.00 93.56 79 GLY A CA 1
ATOM 581 C C . GLY A 1 79 ? 4.191 0.085 -14.674 1.00 93.56 79 GLY A C 1
ATOM 582 O O . GLY A 1 79 ? 3.687 -0.979 -15.045 1.00 93.56 79 GLY A O 1
ATOM 583 N N . VAL A 1 80 ? 4.117 0.500 -13.407 1.00 96.25 80 VAL A N 1
ATOM 584 C CA . VAL A 1 80 ? 3.430 -0.235 -12.342 1.00 96.25 80 VAL A CA 1
ATOM 585 C C . VAL A 1 80 ? 1.931 0.073 -12.373 1.00 96.25 80 VAL A C 1
ATOM 587 O O . VAL A 1 80 ? 1.508 1.219 -12.473 1.00 96.25 80 VAL A O 1
ATOM 590 N N . THR A 1 81 ? 1.112 -0.967 -12.275 1.00 97.56 81 THR A N 1
ATOM 591 C CA . THR A 1 81 ? -0.350 -0.972 -12.379 1.00 97.56 81 THR A CA 1
ATOM 592 C C . THR A 1 81 ? -0.960 -1.897 -11.330 1.00 97.56 81 THR A C 1
ATOM 594 O O . THR A 1 81 ? -0.338 -2.875 -10.902 1.00 97.56 81 THR A O 1
ATOM 597 N N . ALA A 1 82 ? -2.189 -1.604 -10.910 1.00 97.44 82 ALA A N 1
ATOM 598 C CA . ALA A 1 82 ? -2.905 -2.418 -9.932 1.00 97.44 82 ALA A CA 1
ATOM 599 C C . ALA A 1 82 ? -3.346 -3.763 -10.524 1.00 97.44 82 ALA A C 1
ATOM 601 O O . ALA A 1 82 ? -3.917 -3.820 -11.611 1.00 97.44 82 ALA A O 1
ATOM 602 N N . ARG A 1 83 ? -3.168 -4.843 -9.762 1.00 97.50 83 ARG A N 1
ATOM 603 C CA . ARG A 1 83 ? -3.708 -6.180 -10.053 1.00 97.50 83 ARG A CA 1
ATOM 604 C C . ARG A 1 83 ? -4.859 -6.551 -9.130 1.00 97.50 83 ARG A C 1
ATOM 606 O O . ARG A 1 83 ? -5.877 -7.049 -9.595 1.00 97.50 83 ARG A O 1
ATOM 613 N N . ILE A 1 84 ? -4.691 -6.309 -7.833 1.00 97.94 84 ILE A N 1
ATOM 614 C CA . ILE A 1 84 ? -5.677 -6.624 -6.793 1.00 97.94 84 ILE A CA 1
ATOM 615 C C . ILE A 1 84 ? -5.824 -5.399 -5.904 1.00 97.94 84 ILE A C 1
ATOM 617 O O . ILE A 1 84 ? -4.823 -4.776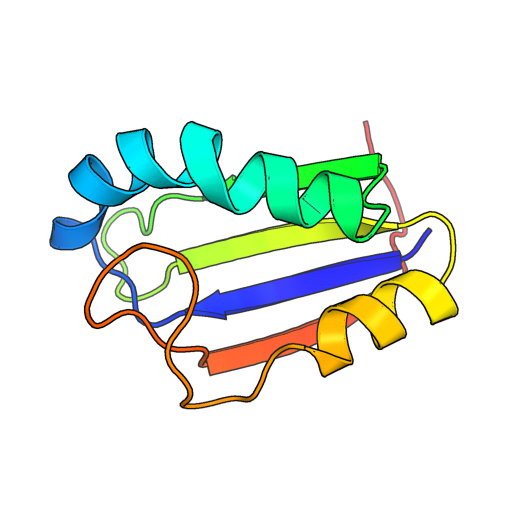 -5.558 1.00 97.94 84 ILE A O 1
ATOM 621 N N . ILE A 1 85 ? -7.063 -5.065 -5.545 1.00 98.50 85 ILE A N 1
ATOM 622 C CA . ILE A 1 85 ? -7.407 -4.009 -4.592 1.00 98.50 85 ILE A CA 1
ATOM 623 C C . ILE A 1 85 ? -8.494 -4.577 -3.687 1.00 98.50 85 ILE A C 1
ATOM 625 O O . ILE A 1 85 ? -9.597 -4.868 -4.147 1.00 98.50 85 ILE A O 1
ATOM 629 N N . GLU A 1 86 ? -8.188 -4.754 -2.408 1.00 98.56 86 GLU A N 1
ATOM 630 C CA . GLU A 1 86 ? -9.102 -5.382 -1.459 1.00 98.56 86 GLU A CA 1
ATOM 631 C C . GLU A 1 86 ? -9.086 -4.675 -0.110 1.00 98.56 86 GLU A C 1
ATOM 633 O O . GLU A 1 86 ? -8.035 -4.283 0.390 1.00 98.56 86 GLU A O 1
ATOM 638 N N . VAL A 1 87 ? -10.261 -4.581 0.511 1.00 98.75 87 VAL A N 1
ATOM 639 C CA . VAL A 1 87 ? -10.405 -4.168 1.909 1.00 98.75 87 VAL A CA 1
ATOM 640 C C . VAL A 1 87 ? -10.675 -5.407 2.750 1.00 98.75 87 VAL A C 1
ATOM 642 O O . VAL A 1 87 ? -11.588 -6.175 2.445 1.00 98.75 87 VAL A O 1
ATOM 645 N N . ARG A 1 88 ? -9.881 -5.604 3.802 1.00 98.62 88 ARG A N 1
ATOM 646 C CA . ARG A 1 88 ? -9.968 -6.761 4.699 1.00 98.62 88 ARG A CA 1
ATOM 647 C C . ARG A 1 88 ? -9.964 -6.315 6.156 1.00 98.62 88 ARG A C 1
ATOM 649 O O . ARG A 1 88 ? -9.328 -5.325 6.502 1.00 98.62 88 ARG A O 1
ATOM 656 N N . GLU A 1 89 ? -10.656 -7.051 7.016 1.00 98.62 89 GLU A N 1
ATOM 657 C CA . GLU A 1 89 ? -10.565 -6.844 8.462 1.00 98.62 89 GLU A CA 1
ATOM 658 C C . GLU A 1 89 ? -9.157 -7.204 8.964 1.00 98.62 89 GLU A C 1
ATOM 660 O O . GLU A 1 89 ? -8.583 -8.222 8.566 1.00 98.62 89 GLU A O 1
ATOM 665 N N . VAL A 1 90 ? -8.591 -6.369 9.839 1.00 98.31 90 VAL A N 1
ATOM 666 C CA . VAL A 1 90 ? -7.323 -6.666 10.519 1.00 98.31 90 VAL A CA 1
ATOM 667 C C . VAL A 1 90 ? -7.624 -7.418 11.806 1.00 98.31 90 VAL A C 1
ATOM 669 O O . VAL A 1 90 ? -8.144 -6.837 12.756 1.00 98.31 90 VAL A O 1
ATOM 672 N N . LEU A 1 91 ? -7.259 -8.701 11.841 1.00 98.31 91 LEU A N 1
ATOM 673 C CA . LEU A 1 91 ? -7.472 -9.565 13.006 1.00 98.31 91 LEU A CA 1
ATOM 674 C C . LEU A 1 91 ? -6.384 -9.410 14.085 1.00 98.31 91 LEU A C 1
ATOM 676 O O . LEU A 1 91 ? -6.652 -9.666 15.255 1.00 98.31 91 LEU A O 1
ATOM 680 N N . ALA A 1 92 ? -5.162 -9.011 13.708 1.00 96.94 92 ALA A N 1
ATOM 681 C CA . ALA A 1 92 ? -4.037 -8.794 14.624 1.00 96.94 92 ALA A CA 1
ATOM 682 C C . ALA A 1 92 ? -2.977 -7.849 14.021 1.00 96.94 92 ALA A C 1
ATOM 684 O O . ALA A 1 92 ? -2.791 -7.826 12.804 1.00 96.94 92 ALA A O 1
ATOM 685 N N . GLN A 1 93 ? -2.266 -7.104 14.876 1.00 93.19 93 GLN A N 1
ATOM 686 C CA . GLN A 1 93 ? -1.166 -6.192 14.529 1.00 93.19 93 GLN A CA 1
ATOM 687 C C . GLN A 1 93 ? -0.206 -6.049 15.732 1.00 93.19 93 GLN A C 1
ATOM 689 O O . GLN A 1 93 ? -0.657 -6.177 16.870 1.00 93.19 93 GLN A O 1
ATOM 694 N N . LEU A 1 94 ? 1.093 -5.830 15.474 1.00 89.00 94 LEU A N 1
ATOM 695 C CA . LEU A 1 94 ? 2.124 -5.532 16.488 1.00 89.00 94 LEU A CA 1
ATOM 696 C C . LEU A 1 94 ? 2.216 -4.033 16.791 1.00 89.00 94 LEU A C 1
ATOM 698 O O . LEU A 1 94 ? 2.058 -3.243 15.831 1.00 89.00 94 LEU A O 1
#

Secondary structure (DSSP, 8-state):
-EEEEEEE---GGGHHHHHHHIIIIIHHHHHHTT-SEEEEE--TTSS-EEEEEEESSHHHHHHHHTT--TTSB-TTSTT-BEEEEEEEE-----

Solvent-accessible surface area (backbone atoms only — not comparable to full-atom values): 5174 Å² total; per-residue (Å²): 76,12,27,31,40,36,32,27,57,28,35,62,92,48,44,71,59,43,69,56,41,38,70,72,46,51,52,54,51,42,45,76,59,55,36,80,45,73,52,75,48,77,27,82,88,36,70,42,23,43,36,39,35,28,18,76,38,60,66,50,20,48,58,52,51,68,79,58,54,72,74,35,78,39,85,89,46,86,91,24,23,28,68,42,82,47,75,42,79,53,91,78,83,135

Radius of gyration: 12.58 Å; Cα contacts (8 Å, |Δi|>4): 192; chains: 1; bounding box: 31×24×32 Å

pLDDT: mean 96.4, std 2.91, range [81.06, 98.75]